Protein AF-A0A522C1L0-F1 (afdb_monomer_lite)

Foldseek 3Di:
DDPVVVVVVVVVVVVLVVLVVVLVVVVVVLVVVLVVLVVCCVVVPVPPSPSVCCNVVCVVVSVVSVCVSPVDPDVVNVVVVVVVVVD

pLDDT: mean 73.33, std 10.99, range [51.56, 93.94]

Structure (mmCIF, N/CA/C/O backbone):
data_AF-A0A522C1L0-F1
#
_entry.id   AF-A0A522C1L0-F1
#
loop_
_atom_site.group_PDB
_atom_site.id
_atom_site.type_symbol
_atom_site.label_atom_id
_atom_site.label_alt_id
_atom_site.label_comp_id
_atom_site.label_asym_id
_atom_site.label_entity_id
_atom_site.label_seq_id
_atom_site.pdbx_PDB_ins_code
_atom_site.Cartn_x
_atom_site.Cartn_y
_atom_site.Cartn_z
_atom_site.occupancy
_atom_site.B_iso_or_equiv
_atom_site.auth_seq_id
_atom_site.auth_comp_id
_atom_site.auth_asym_id
_atom_site.auth_atom_id
_atom_site.pdbx_PDB_model_num
ATOM 1 N N . MET A 1 1 ? 25.059 -8.928 -36.976 1.00 56.84 1 MET A N 1
ATOM 2 C CA . MET A 1 1 ? 24.670 -8.526 -35.610 1.00 56.84 1 MET A CA 1
ATOM 3 C C . MET A 1 1 ? 25.870 -7.807 -35.026 1.00 56.84 1 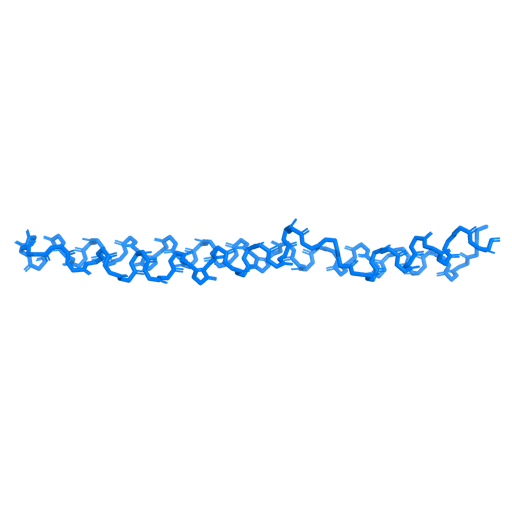MET A C 1
ATOM 5 O O . MET A 1 1 ? 26.898 -8.449 -34.843 1.00 56.84 1 MET A O 1
ATOM 9 N N . ASP A 1 2 ? 25.790 -6.491 -34.897 1.00 76.81 2 ASP A N 1
ATOM 10 C CA . ASP A 1 2 ? 26.870 -5.643 -34.385 1.00 76.81 2 ASP A CA 1
ATOM 11 C C . ASP A 1 2 ? 26.972 -5.731 -32.847 1.00 76.81 2 ASP A C 1
ATOM 13 O O . ASP A 1 2 ? 26.048 -6.177 -32.159 1.00 76.81 2 ASP A O 1
ATOM 17 N N . GLU A 1 3 ? 28.128 -5.353 -32.293 1.00 73.69 3 GLU A N 1
ATOM 18 C CA . GLU A 1 3 ? 28.336 -5.289 -30.835 1.00 73.69 3 GLU A CA 1
ATOM 19 C C . GLU A 1 3 ? 27.372 -4.307 -30.159 1.00 73.69 3 GLU A C 1
ATOM 21 O O . GLU A 1 3 ? 26.936 -4.549 -29.034 1.00 73.69 3 GLU A O 1
ATOM 26 N N . PHE A 1 4 ? 26.978 -3.254 -30.879 1.00 69.88 4 PHE A N 1
ATOM 27 C CA . PHE A 1 4 ? 26.025 -2.249 -30.426 1.00 69.88 4 PHE A CA 1
ATOM 28 C C . PHE A 1 4 ? 24.643 -2.849 -30.122 1.00 69.88 4 PHE A C 1
ATOM 30 O O . PHE A 1 4 ? 24.119 -2.643 -29.027 1.00 69.88 4 PHE A O 1
ATOM 37 N N . SER A 1 5 ? 24.089 -3.681 -31.017 1.00 68.19 5 SER A N 1
ATOM 38 C CA . SER A 1 5 ? 22.818 -4.374 -30.762 1.00 68.19 5 SER A CA 1
ATOM 39 C C . SER A 1 5 ? 22.898 -5.254 -29.517 1.00 68.19 5 SER A C 1
ATOM 41 O O . SER A 1 5 ? 21.969 -5.277 -28.716 1.00 68.19 5 SER A O 1
ATOM 43 N N . ARG A 1 6 ? 24.013 -5.973 -29.321 1.00 71.06 6 ARG A N 1
ATOM 44 C CA . ARG A 1 6 ? 24.188 -6.881 -28.175 1.00 71.06 6 ARG A CA 1
ATOM 45 C C . ARG A 1 6 ? 24.212 -6.141 -26.838 1.00 71.06 6 ARG A C 1
ATOM 47 O O . ARG A 1 6 ? 23.608 -6.622 -25.882 1.00 71.06 6 ARG A O 1
ATOM 54 N N . GLN A 1 7 ? 24.879 -4.990 -26.781 1.00 77.19 7 GLN A N 1
ATOM 55 C CA . GLN A 1 7 ? 24.902 -4.139 -25.588 1.00 77.19 7 GLN A CA 1
ATOM 56 C C . GLN A 1 7 ? 23.517 -3.551 -25.310 1.00 77.19 7 GLN A C 1
ATOM 58 O O . GLN A 1 7 ? 23.020 -3.661 -24.190 1.00 77.19 7 GLN A O 1
ATOM 63 N N . ALA A 1 8 ? 22.848 -3.053 -26.353 1.00 69.00 8 ALA A N 1
ATOM 64 C CA . ALA A 1 8 ? 21.500 -2.518 -26.243 1.00 69.00 8 ALA A CA 1
ATOM 65 C C . ALA A 1 8 ? 20.503 -3.567 -25.723 1.00 69.00 8 ALA A C 1
ATOM 67 O O . ALA A 1 8 ? 19.742 -3.269 -24.812 1.00 69.00 8 ALA A O 1
ATOM 68 N N . PHE A 1 9 ? 20.542 -4.813 -26.215 1.00 68.31 9 PHE A N 1
ATOM 69 C CA . PHE A 1 9 ? 19.687 -5.893 -25.698 1.00 68.31 9 PHE A CA 1
ATOM 70 C C . PHE A 1 9 ? 19.950 -6.207 -24.216 1.00 68.31 9 PHE A C 1
ATOM 72 O O . PHE A 1 9 ? 18.995 -6.371 -23.456 1.00 68.31 9 PHE A O 1
ATOM 79 N N . ALA A 1 10 ? 21.215 -6.246 -23.786 1.00 74.50 10 ALA A N 1
ATOM 80 C CA . ALA A 1 10 ? 21.575 -6.549 -22.399 1.00 74.50 10 ALA A CA 1
ATOM 81 C C . ALA A 1 10 ? 21.118 -5.452 -21.417 1.00 74.50 10 ALA A C 1
ATOM 83 O O . ALA A 1 10 ? 20.570 -5.751 -20.353 1.00 74.50 10 ALA A O 1
ATOM 84 N N . GLU A 1 11 ? 21.288 -4.179 -21.783 1.00 68.62 11 GLU A N 1
ATOM 85 C CA . GLU A 1 11 ? 20.804 -3.039 -20.992 1.00 68.62 11 GLU A CA 1
ATOM 86 C C . GLU A 1 11 ? 19.274 -3.032 -20.892 1.00 68.62 11 GLU A C 1
ATOM 88 O O . GLU A 1 11 ? 18.697 -2.761 -19.832 1.00 68.62 11 GLU A O 1
ATOM 93 N N . TRP A 1 12 ? 18.607 -3.407 -21.981 1.00 64.00 12 TRP A N 1
ATOM 94 C CA . TRP A 1 12 ? 17.155 -3.458 -22.061 1.00 64.00 12 TRP A CA 1
ATOM 95 C C . TRP A 1 12 ? 16.555 -4.570 -21.187 1.00 64.00 12 TRP A C 1
ATOM 97 O O . TRP A 1 12 ? 15.578 -4.358 -20.455 1.00 64.00 12 TRP A O 1
ATOM 107 N N . GLU A 1 13 ? 17.174 -5.752 -21.193 1.00 65.50 13 GLU A N 1
ATOM 108 C CA . GLU A 1 13 ? 16.824 -6.855 -20.295 1.00 65.50 13 GLU A CA 1
ATOM 109 C C . GLU A 1 13 ? 17.045 -6.485 -18.822 1.00 65.50 13 GLU A C 1
ATOM 111 O O . GLU A 1 13 ? 16.171 -6.737 -17.978 1.00 65.50 13 GLU A O 1
ATOM 116 N N . ALA A 1 14 ? 18.162 -5.818 -18.512 1.00 65.62 14 ALA A N 1
ATOM 117 C CA . ALA A 1 14 ? 18.469 -5.353 -17.164 1.00 65.62 14 ALA A CA 1
ATOM 118 C C . ALA A 1 14 ? 17.422 -4.345 -16.661 1.00 65.62 14 ALA A C 1
ATOM 120 O O . ALA A 1 14 ? 16.862 -4.533 -15.575 1.00 65.62 14 ALA A O 1
ATOM 121 N N . ALA A 1 15 ? 17.064 -3.342 -17.467 1.00 65.00 15 ALA A N 1
ATOM 122 C CA . ALA A 1 15 ? 16.049 -2.345 -17.117 1.00 65.00 15 ALA A CA 1
ATOM 123 C C . ALA A 1 15 ? 14.661 -2.975 -16.890 1.00 65.00 15 ALA A C 1
ATOM 125 O O . ALA A 1 15 ? 13.940 -2.616 -15.950 1.00 65.00 15 ALA A O 1
ATOM 126 N N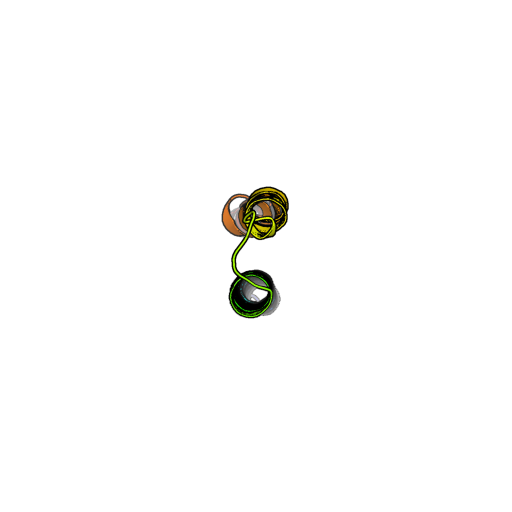 . ARG A 1 16 ? 14.295 -3.982 -17.692 1.00 63.38 16 ARG A N 1
ATOM 127 C CA . ARG A 1 16 ? 13.029 -4.716 -17.537 1.00 63.38 16 ARG A CA 1
ATOM 128 C C . ARG A 1 16 ? 12.981 -5.562 -16.261 1.00 63.38 16 ARG A C 1
ATOM 130 O O . ARG A 1 16 ? 11.898 -5.776 -15.706 1.00 63.38 16 ARG A O 1
ATOM 137 N N . SER A 1 17 ? 14.127 -6.050 -15.790 1.00 58.62 17 SER A N 1
ATOM 138 C CA . SER A 1 17 ? 14.222 -6.829 -14.548 1.00 58.62 17 SER A CA 1
ATOM 139 C C . SER A 1 17 ? 13.993 -5.969 -13.295 1.00 58.62 17 SER A C 1
ATOM 141 O O . SER A 1 17 ? 13.314 -6.402 -12.360 1.00 58.62 17 SER A O 1
ATOM 143 N N . VAL A 1 18 ? 14.473 -4.720 -13.300 1.00 61.56 18 VAL A N 1
ATOM 144 C CA . VAL A 1 18 ? 14.356 -3.784 -12.169 1.00 61.56 18 VAL A CA 1
ATOM 145 C C . VAL A 1 18 ? 12.910 -3.321 -11.978 1.00 61.56 18 VAL A C 1
ATOM 147 O O . VAL A 1 18 ? 12.408 -3.325 -10.852 1.00 61.56 18 VAL A O 1
ATOM 150 N N . ARG A 1 19 ? 12.191 -3.028 -13.071 1.00 61.28 19 ARG A N 1
ATOM 151 C CA . ARG A 1 19 ? 10.779 -2.596 -13.016 1.00 61.28 19 ARG A CA 1
ATOM 152 C C . ARG A 1 19 ? 9.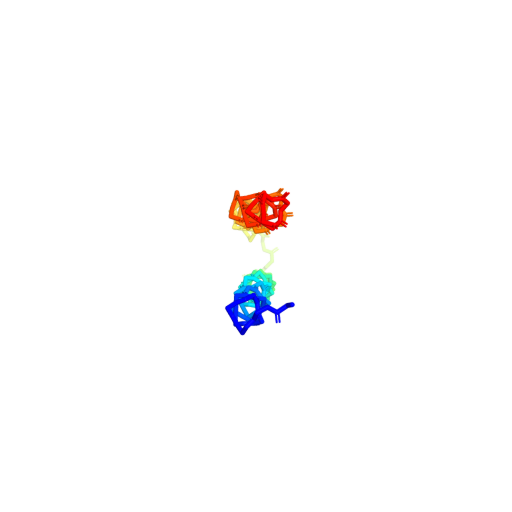861 -3.630 -12.358 1.00 61.28 19 ARG A C 1
ATOM 154 O O . ARG A 1 19 ? 8.977 -3.270 -11.585 1.00 61.28 19 ARG A O 1
ATOM 161 N N . ARG A 1 20 ? 10.103 -4.926 -12.588 1.00 59.78 20 ARG A N 1
ATOM 162 C CA . ARG A 1 20 ? 9.309 -6.005 -11.971 1.00 59.78 20 ARG A CA 1
ATOM 163 C C . ARG A 1 20 ? 9.513 -6.121 -10.461 1.00 59.78 20 ARG A C 1
ATOM 165 O O . ARG A 1 20 ? 8.567 -6.462 -9.756 1.00 59.78 20 ARG A O 1
ATOM 172 N N . ARG A 1 21 ? 10.712 -5.827 -9.946 1.00 62.50 21 ARG A N 1
ATOM 173 C CA . ARG A 1 21 ? 11.009 -5.903 -8.502 1.00 62.50 21 ARG A CA 1
ATOM 174 C C . ARG A 1 21 ? 10.278 -4.838 -7.687 1.00 62.50 21 ARG A C 1
ATOM 176 O O . ARG A 1 21 ? 9.839 -5.136 -6.578 1.00 62.50 21 ARG A O 1
ATOM 183 N N . GLY A 1 22 ? 10.093 -3.641 -8.246 1.00 64.12 22 GLY A N 1
ATOM 184 C CA . GLY A 1 22 ? 9.409 -2.539 -7.561 1.00 64.12 22 GLY A CA 1
ATOM 185 C C . GLY A 1 22 ? 7.969 -2.872 -7.163 1.00 64.12 22 GLY A C 1
ATOM 186 O O . GLY A 1 22 ? 7.534 -2.517 -6.067 1.00 64.12 22 GLY A O 1
ATOM 187 N N . VAL A 1 23 ? 7.247 -3.624 -8.000 1.00 66.19 23 VAL A N 1
ATOM 188 C CA . VAL A 1 23 ? 5.845 -3.970 -7.722 1.00 66.19 23 VAL A CA 1
ATOM 189 C C . VAL A 1 23 ? 5.712 -5.045 -6.647 1.00 66.19 23 VAL A C 1
ATOM 191 O O . VAL A 1 23 ? 4.839 -4.945 -5.788 1.00 66.19 23 VAL A O 1
ATOM 194 N N . TRP A 1 24 ? 6.605 -6.038 -6.636 1.00 68.69 24 TRP A N 1
ATOM 195 C CA . TRP A 1 24 ? 6.611 -7.061 -5.587 1.00 68.69 24 TRP A CA 1
ATOM 196 C C . TRP A 1 24 ? 6.865 -6.461 -4.204 1.00 68.69 24 TRP A C 1
ATOM 198 O O . TRP A 1 24 ? 6.163 -6.810 -3.259 1.00 68.69 24 TRP A O 1
ATOM 208 N N . MET A 1 25 ? 7.803 -5.515 -4.086 1.00 69.62 25 MET A N 1
ATOM 209 C CA . MET A 1 25 ? 8.018 -4.792 -2.827 1.00 69.62 25 MET A CA 1
ATOM 210 C C . MET A 1 25 ? 6.762 -4.044 -2.373 1.00 69.62 25 MET A C 1
ATOM 212 O O . MET A 1 25 ? 6.385 -4.152 -1.210 1.00 69.62 25 MET A O 1
ATOM 216 N N . HIS A 1 26 ? 6.080 -3.341 -3.279 1.00 73.56 26 HIS A N 1
ATOM 217 C CA . HIS A 1 26 ? 4.851 -2.622 -2.936 1.00 73.56 26 HIS A CA 1
ATOM 218 C C . HIS A 1 26 ? 3.724 -3.563 -2.495 1.00 73.56 26 HIS A C 1
ATOM 220 O O . HIS A 1 26 ? 3.044 -3.272 -1.514 1.00 73.56 26 HIS A O 1
ATOM 226 N N . ALA A 1 27 ? 3.558 -4.710 -3.159 1.00 77.81 27 ALA A N 1
ATOM 227 C CA . ALA A 1 27 ? 2.580 -5.721 -2.759 1.00 77.81 27 ALA A CA 1
ATOM 228 C C . ALA A 1 27 ? 2.887 -6.308 -1.368 1.00 77.81 27 ALA A C 1
ATOM 230 O O . ALA A 1 27 ? 1.977 -6.463 -0.554 1.00 77.81 27 ALA A O 1
ATOM 231 N N . ILE A 1 28 ? 4.163 -6.582 -1.068 1.00 80.19 28 ILE A N 1
ATOM 232 C CA . ILE A 1 28 ? 4.599 -7.092 0.243 1.00 80.19 28 ILE A CA 1
ATOM 233 C C . ILE A 1 28 ? 4.349 -6.054 1.340 1.00 80.19 28 ILE A C 1
ATOM 235 O O . ILE A 1 28 ? 3.777 -6.392 2.374 1.00 80.19 28 ILE A O 1
ATOM 239 N N . VAL A 1 29 ? 4.734 -4.793 1.116 1.00 83.06 29 VAL A N 1
ATOM 240 C CA . VAL A 1 29 ? 4.507 -3.705 2.082 1.00 83.06 29 VAL A CA 1
ATOM 241 C C . VAL A 1 29 ? 3.012 -3.494 2.309 1.00 83.06 29 VAL A C 1
ATOM 243 O O . VAL A 1 29 ? 2.580 -3.395 3.455 1.00 83.06 29 VAL A O 1
ATOM 246 N N . PHE A 1 30 ? 2.207 -3.496 1.244 1.00 83.00 30 PHE A N 1
ATOM 247 C CA . PHE A 1 30 ? 0.754 -3.388 1.353 1.00 83.00 30 PHE A CA 1
ATOM 248 C C . PHE A 1 30 ? 0.165 -4.524 2.197 1.00 83.00 30 PHE A C 1
ATOM 250 O O . PHE A 1 30 ? -0.612 -4.260 3.116 1.00 83.00 30 PHE A O 1
ATOM 257 N N . ALA A 1 31 ? 0.552 -5.773 1.931 1.00 84.25 31 ALA A N 1
ATOM 258 C CA . ALA A 1 31 ? 0.086 -6.922 2.701 1.00 84.25 31 ALA A CA 1
ATOM 259 C C . ALA A 1 31 ? 0.515 -6.832 4.175 1.00 84.25 31 ALA A C 1
ATOM 261 O O . ALA A 1 31 ? -0.316 -7.014 5.062 1.00 84.25 31 ALA A O 1
ATOM 262 N N . ALA A 1 32 ? 1.779 -6.490 4.444 1.00 86.31 32 ALA A N 1
ATOM 263 C CA . ALA A 1 32 ? 2.320 -6.381 5.798 1.00 86.31 32 ALA A CA 1
ATOM 264 C C . ALA A 1 32 ? 1.618 -5.293 6.626 1.00 86.31 32 ALA A C 1
ATOM 266 O O . ALA A 1 32 ? 1.228 -5.544 7.767 1.00 86.31 32 ALA A O 1
ATOM 267 N N . VAL A 1 33 ? 1.411 -4.102 6.052 1.00 86.81 33 VAL A N 1
ATOM 268 C CA . VAL A 1 33 ? 0.739 -2.992 6.744 1.00 86.81 33 VAL A CA 1
ATOM 269 C C . VAL A 1 33 ? -0.726 -3.323 7.019 1.00 86.81 33 VAL A C 1
ATOM 271 O O . VAL A 1 33 ? -1.185 -3.141 8.143 1.00 86.81 33 VAL A O 1
ATOM 274 N N . ASN A 1 34 ? -1.465 -3.853 6.040 1.00 86.19 34 ASN A N 1
ATOM 275 C CA . ASN A 1 34 ? -2.871 -4.208 6.253 1.00 86.19 34 ASN A CA 1
ATOM 276 C C . ASN A 1 34 ? -3.032 -5.318 7.297 1.00 86.19 34 ASN A C 1
ATOM 278 O O . ASN A 1 34 ? -3.914 -5.227 8.149 1.00 86.19 34 ASN A O 1
ATOM 282 N N . LEU A 1 35 ? -2.151 -6.325 7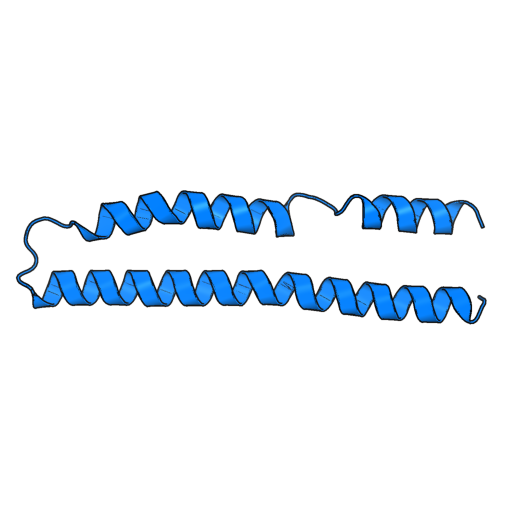.283 1.00 90.00 35 LEU A N 1
ATOM 283 C CA . LEU A 1 35 ? -2.143 -7.375 8.299 1.00 90.00 35 LEU A CA 1
ATOM 284 C C . LEU A 1 35 ? -1.902 -6.785 9.697 1.00 90.00 35 LEU A C 1
ATOM 286 O O . LEU A 1 35 ? -2.629 -7.113 10.632 1.00 90.00 35 LEU A O 1
ATOM 290 N N . LEU A 1 36 ? -0.937 -5.869 9.832 1.00 89.69 36 LEU A N 1
ATOM 291 C CA . LEU A 1 36 ? -0.664 -5.172 11.090 1.00 89.69 36 LEU A CA 1
ATOM 292 C C . LEU A 1 36 ? -1.887 -4.383 11.581 1.00 89.69 36 LEU A C 1
ATOM 294 O O . LEU A 1 36 ? -2.231 -4.469 12.756 1.00 89.69 36 LEU A O 1
ATOM 298 N N . LEU A 1 37 ? -2.571 -3.649 10.700 1.00 89.75 37 LEU A N 1
ATOM 299 C CA . LEU A 1 37 ? -3.764 -2.873 11.061 1.00 89.75 37 LEU A CA 1
ATOM 300 C C . LEU A 1 37 ? -4.923 -3.769 11.523 1.00 89.75 37 LEU A C 1
ATOM 302 O O . LEU A 1 37 ? -5.597 -3.435 12.498 1.00 89.75 37 LEU A O 1
ATOM 306 N N . ILE A 1 38 ? -5.121 -4.920 10.872 1.00 89.75 38 ILE A N 1
ATOM 307 C CA . ILE A 1 38 ? -6.110 -5.926 11.289 1.00 89.75 38 ILE A CA 1
ATOM 308 C C . ILE A 1 38 ? -5.763 -6.471 12.679 1.00 89.75 38 ILE A C 1
ATOM 310 O O . ILE A 1 38 ? -6.644 -6.568 13.533 1.00 89.75 38 ILE A O 1
ATOM 314 N N . VAL A 1 39 ? -4.487 -6.785 12.931 1.00 92.50 39 VAL A N 1
ATOM 315 C CA . VAL A 1 39 ? -4.022 -7.256 14.245 1.00 92.50 39 VAL A CA 1
ATOM 316 C C . VAL A 1 39 ? -4.253 -6.193 15.315 1.00 92.50 39 VAL A C 1
ATOM 318 O O . VAL A 1 39 ? -4.817 -6.513 16.358 1.00 92.50 39 VAL A O 1
ATOM 321 N N . ILE A 1 40 ? -3.888 -4.931 15.055 1.00 90.69 40 ILE A N 1
ATOM 322 C CA . ILE A 1 40 ? -4.125 -3.812 15.981 1.00 90.69 40 ILE A CA 1
ATOM 323 C C . ILE A 1 40 ? -5.615 -3.703 16.297 1.00 90.69 40 ILE A C 1
ATOM 325 O O . ILE A 1 40 ? -5.985 -3.645 17.466 1.00 90.69 40 ILE A O 1
ATOM 329 N N . TRP A 1 41 ? -6.482 -3.710 15.286 1.00 92.69 41 TRP A N 1
ATOM 330 C CA . TRP A 1 41 ? -7.929 -3.670 15.496 1.00 92.69 41 TRP A CA 1
ATOM 331 C C . TRP A 1 41 ? -8.430 -4.846 16.351 1.00 92.69 41 TRP A C 1
ATOM 333 O O . TRP A 1 41 ? -9.211 -4.638 17.280 1.00 92.69 41 TRP A O 1
ATOM 343 N N . ALA A 1 42 ? -7.938 -6.061 16.098 1.00 89.88 42 ALA A N 1
ATOM 344 C CA . ALA A 1 42 ? -8.334 -7.249 16.848 1.00 89.88 42 ALA A CA 1
ATOM 345 C C . ALA A 1 42 ? -7.913 -7.180 18.328 1.00 89.88 42 ALA A C 1
ATOM 347 O O . ALA A 1 42 ? -8.710 -7.511 19.204 1.00 89.88 42 ALA A O 1
ATOM 348 N N . VAL A 1 43 ? -6.695 -6.707 18.628 1.00 93.94 43 VAL A N 1
ATOM 349 C CA . VAL A 1 43 ? -6.188 -6.639 20.016 1.00 93.94 43 VAL A CA 1
ATOM 350 C C . VAL A 1 43 ? -6.682 -5.415 20.790 1.00 93.94 43 VAL A C 1
ATOM 352 O O . VAL A 1 43 ? -6.698 -5.437 22.016 1.00 93.94 43 VAL A O 1
ATOM 355 N N . THR A 1 44 ? -7.109 -4.353 20.102 1.00 88.75 44 THR A N 1
ATOM 356 C CA . THR A 1 44 ? -7.633 -3.116 20.723 1.00 88.75 44 THR A CA 1
ATOM 357 C C . THR A 1 44 ? -9.120 -3.191 21.086 1.00 88.75 44 THR A C 1
ATOM 359 O O . THR A 1 44 ? -9.692 -2.200 21.537 1.00 88.75 44 THR A O 1
ATOM 362 N N . GLY A 1 45 ? -9.748 -4.362 20.936 1.00 83.25 45 GLY A N 1
ATOM 363 C CA . GLY A 1 45 ? -11.125 -4.615 21.368 1.00 83.25 45 GLY A CA 1
ATOM 364 C C . GLY A 1 45 ? -12.122 -4.850 20.236 1.00 83.25 45 GLY A C 1
ATOM 365 O O . GLY A 1 45 ? -13.310 -4.970 20.518 1.00 83.25 45 GLY A O 1
ATOM 366 N N . ALA A 1 46 ? -11.661 -4.932 18.981 1.00 82.06 46 ALA A N 1
ATOM 367 C CA . ALA A 1 46 ? -12.461 -5.346 17.824 1.00 82.06 46 ALA A CA 1
ATOM 368 C C . ALA A 1 46 ? -13.799 -4.590 17.669 1.00 82.06 46 ALA A C 1
ATOM 370 O O . ALA A 1 46 ? -14.809 -5.155 17.251 1.00 82.06 46 ALA A O 1
ATOM 371 N N . GLY A 1 47 ? -13.803 -3.300 18.023 1.00 84.81 47 GLY A N 1
ATOM 372 C CA . GLY A 1 47 ? -14.951 -2.411 17.865 1.00 84.81 47 GLY A CA 1
ATOM 373 C C . GLY A 1 47 ? -15.173 -2.028 16.401 1.00 84.81 47 GLY A C 1
ATOM 374 O O . GLY A 1 47 ? -15.074 -2.845 15.488 1.00 84.81 47 GLY A O 1
ATOM 375 N N . PHE A 1 48 ? -15.433 -0.750 16.138 1.00 86.69 48 PHE A N 1
ATOM 376 C CA . PHE A 1 48 ? -15.624 -0.278 14.767 1.00 86.69 48 PHE A CA 1
ATOM 377 C C . PHE A 1 48 ? -14.392 -0.587 13.876 1.00 86.69 48 PHE A C 1
ATOM 379 O O . PHE A 1 48 ? -13.274 -0.205 14.242 1.00 86.69 48 PHE A O 1
ATOM 386 N N . PRO A 1 49 ? -14.556 -1.279 12.727 1.00 85.75 49 PRO A N 1
ATOM 387 C CA . PRO A 1 49 ? -13.454 -1.739 11.879 1.00 85.75 49 PRO A CA 1
ATOM 388 C C . PRO A 1 49 ? -12.868 -0.596 11.043 1.00 85.75 49 PRO A C 1
ATOM 390 O O . PRO A 1 49 ? -13.059 -0.488 9.836 1.00 85.75 49 PRO A O 1
ATOM 393 N N . TRP A 1 50 ? -12.114 0.280 11.697 1.00 87.44 50 TRP A N 1
ATOM 394 C CA . TRP A 1 50 ? -11.498 1.449 11.072 1.00 87.44 50 TRP A CA 1
ATOM 395 C C . TRP A 1 50 ? -10.388 1.093 10.069 1.00 87.44 50 TRP A C 1
ATOM 397 O O . TRP A 1 50 ? -10.095 1.898 9.190 1.00 87.44 50 TRP A O 1
ATOM 407 N N . PHE A 1 51 ? -9.795 -0.107 10.145 1.00 85.56 51 PHE A N 1
ATOM 408 C CA . PHE A 1 51 ? -8.751 -0.565 9.212 1.00 85.56 51 PHE A CA 1
ATOM 409 C C . PHE A 1 51 ? -9.245 -0.653 7.757 1.00 85.56 51 PHE A C 1
ATOM 411 O O . PHE A 1 51 ? -8.446 -0.683 6.825 1.00 85.56 51 PHE A O 1
ATOM 418 N N . VAL A 1 52 ? -10.562 -0.654 7.549 1.00 85.25 52 VAL A N 1
ATOM 419 C CA . VAL A 1 52 ? -11.201 -0.743 6.235 1.00 85.25 52 VAL A CA 1
ATOM 420 C C . VAL A 1 52 ? -10.932 0.518 5.395 1.00 85.25 52 VAL A C 1
ATOM 422 O O . VAL A 1 52 ? -10.730 0.418 4.187 1.00 85.25 52 VAL A O 1
ATOM 425 N N . PHE A 1 53 ? -10.836 1.701 6.016 1.00 84.38 53 PHE A N 1
ATOM 426 C CA . PHE A 1 53 ? -10.532 2.955 5.308 1.00 84.38 53 PHE A CA 1
ATOM 427 C C . PHE A 1 53 ? -9.126 2.995 4.694 1.00 84.38 53 PHE A C 1
ATOM 429 O O . PHE A 1 53 ? -9.035 3.252 3.493 1.00 84.38 53 PHE A O 1
ATOM 436 N N . PRO A 1 54 ? -8.029 2.736 5.438 1.00 79.50 54 PRO A N 1
ATOM 437 C CA . PRO A 1 54 ? -6.705 2.649 4.833 1.00 79.50 54 PRO A CA 1
ATOM 438 C C . PRO A 1 54 ? -6.614 1.482 3.847 1.00 79.50 54 PRO A C 1
ATOM 440 O O . PRO A 1 54 ? -5.982 1.645 2.809 1.00 79.50 54 PRO A O 1
ATOM 443 N N . LEU A 1 55 ? -7.302 0.360 4.093 1.00 81.56 55 LEU A N 1
ATOM 444 C CA . LEU A 1 55 ? -7.306 -0.782 3.177 1.00 81.56 55 LEU A CA 1
ATOM 445 C C . LEU A 1 55 ? -7.854 -0.398 1.798 1.00 81.56 55 LEU A C 1
ATOM 447 O O . LEU A 1 55 ? -7.160 -0.581 0.804 1.00 81.56 55 LEU A O 1
ATOM 451 N N . PHE A 1 56 ? -9.043 0.207 1.722 1.00 80.19 56 PHE A N 1
ATOM 452 C CA . PHE A 1 56 ? -9.630 0.624 0.442 1.00 80.19 56 PHE A CA 1
ATOM 453 C C . PHE A 1 56 ? -9.017 1.909 -0.128 1.00 80.19 56 PHE A C 1
ATOM 455 O O . PHE A 1 56 ? -8.827 2.006 -1.340 1.00 80.19 56 PHE A O 1
ATOM 462 N N . GLY A 1 57 ? -8.660 2.877 0.718 1.00 80.81 57 GLY A N 1
ATOM 463 C CA . GLY A 1 57 ? -8.041 4.133 0.289 1.00 80.81 57 GLY A CA 1
ATOM 464 C C . GLY A 1 57 ? -6.663 3.924 -0.340 1.00 80.81 57 GLY A C 1
ATOM 465 O O . GLY A 1 57 ? -6.363 4.498 -1.387 1.00 80.81 57 GLY A O 1
ATOM 466 N N . TRP A 1 58 ? -5.835 3.050 0.238 1.00 75.38 58 TRP A N 1
ATOM 467 C CA . TRP A 1 58 ? -4.534 2.709 -0.342 1.00 75.38 58 TRP A CA 1
ATOM 468 C C . TRP A 1 58 ? -4.600 1.663 -1.446 1.00 75.38 58 TRP A C 1
ATOM 470 O O . TRP A 1 58 ? -3.715 1.664 -2.303 1.00 75.38 58 TRP A O 1
ATOM 480 N N . LEU A 1 59 ? -5.636 0.819 -1.499 1.00 73.62 59 LEU A N 1
ATOM 481 C CA . LEU A 1 59 ? -5.812 -0.119 -2.611 1.00 73.62 59 LEU A CA 1
ATOM 482 C C . LEU A 1 59 ? -5.880 0.617 -3.959 1.00 73.62 59 LEU A C 1
ATOM 484 O O . LEU A 1 59 ? -5.315 0.144 -4.941 1.00 73.62 59 LEU A O 1
ATOM 488 N N . ILE A 1 60 ? -6.482 1.810 -3.995 1.00 70.25 60 ILE A N 1
ATOM 489 C CA . ILE A 1 60 ? -6.553 2.659 -5.196 1.00 70.25 60 ILE A CA 1
ATOM 490 C C . ILE A 1 60 ? -5.162 3.177 -5.601 1.00 70.25 60 ILE A C 1
ATOM 492 O O . ILE A 1 60 ? -4.807 3.156 -6.784 1.00 70.25 60 ILE A O 1
ATOM 496 N N . GLY A 1 61 ? -4.342 3.592 -4.629 1.00 68.44 61 GLY A N 1
ATOM 497 C CA . GLY A 1 61 ? -2.959 4.019 -4.870 1.00 68.44 61 GLY A CA 1
ATOM 498 C C . GLY A 1 61 ? -2.079 2.878 -5.387 1.00 68.44 61 GLY A C 1
ATOM 499 O O . GLY A 1 61 ? -1.343 3.049 -6.362 1.00 68.44 61 GLY A O 1
ATOM 500 N N . LEU A 1 62 ? -2.220 1.684 -4.800 1.00 68.38 62 LEU A N 1
ATOM 501 C CA . LEU A 1 62 ? -1.502 0.486 -5.236 1.00 68.38 62 LEU A CA 1
ATOM 502 C C . LEU A 1 62 ? -1.939 0.041 -6.636 1.00 68.38 62 LEU A C 1
ATOM 504 O O . LEU A 1 62 ? -1.087 -0.284 -7.463 1.00 68.38 62 LEU A O 1
ATOM 508 N N . ALA A 1 63 ? -3.244 0.055 -6.921 1.00 68.50 63 ALA A N 1
ATOM 509 C CA . ALA A 1 63 ? -3.781 -0.292 -8.233 1.00 68.50 63 ALA A CA 1
ATOM 510 C C . ALA A 1 63 ? -3.264 0.665 -9.315 1.00 68.50 63 ALA A C 1
ATOM 512 O O . ALA A 1 63 ? -2.847 0.215 -10.379 1.00 68.50 63 ALA A O 1
ATOM 513 N N . SER A 1 64 ? -3.196 1.964 -9.017 1.00 63.84 64 SER A N 1
ATOM 514 C CA . SER A 1 64 ? -2.685 2.983 -9.944 1.00 63.84 64 SER A CA 1
ATOM 515 C C . SER A 1 64 ? -1.196 2.792 -10.260 1.00 63.84 64 SER A C 1
ATOM 517 O O . SER A 1 64 ? -0.790 2.875 -11.418 1.00 63.84 64 SER A O 1
ATOM 519 N N . HIS A 1 65 ? -0.378 2.476 -9.252 1.00 64.19 65 HIS A N 1
ATOM 520 C CA . HIS A 1 65 ? 1.059 2.249 -9.443 1.00 64.19 65 HIS A CA 1
ATOM 521 C C . HIS A 1 65 ? 1.363 0.888 -10.089 1.00 64.19 65 HIS A C 1
ATOM 523 O O . HIS A 1 65 ? 2.268 0.749 -10.904 1.00 64.19 65 HIS A O 1
ATOM 529 N N . THR A 1 66 ? 0.572 -0.134 -9.774 1.00 60.62 66 THR A N 1
ATOM 530 C CA . THR A 1 66 ? 0.683 -1.450 -10.417 1.00 60.62 66 THR A CA 1
ATOM 531 C C . THR A 1 66 ? 0.254 -1.369 -11.883 1.00 60.62 66 THR A C 1
ATOM 533 O O . THR A 1 66 ? 0.913 -1.942 -12.750 1.00 60.62 66 THR A O 1
ATOM 536 N N . ALA A 1 67 ? -0.800 -0.606 -12.188 1.00 59.44 67 ALA A N 1
ATOM 537 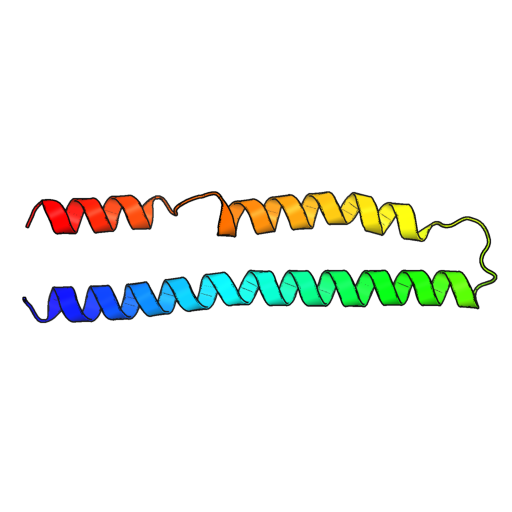C CA . ALA A 1 67 ? -1.253 -0.373 -13.554 1.00 59.44 67 ALA A CA 1
ATOM 538 C C . ALA A 1 67 ? -0.212 0.383 -14.395 1.00 59.44 67 ALA A C 1
ATOM 540 O O . ALA A 1 67 ? -0.009 0.024 -15.552 1.00 59.44 67 ALA A O 1
ATOM 541 N N . SER A 1 68 ? 0.510 1.361 -13.837 1.00 58.91 68 SER A N 1
ATOM 542 C CA . SER A 1 68 ? 1.562 2.056 -14.595 1.00 58.91 68 SER A CA 1
ATOM 543 C C . SER A 1 68 ? 2.725 1.138 -14.987 1.00 58.91 68 SER A C 1
ATOM 545 O O . SER A 1 68 ? 3.299 1.315 -16.057 1.00 58.91 68 SER A O 1
ATOM 547 N N . VAL A 1 69 ? 3.036 0.126 -14.171 1.00 60.53 69 VAL A N 1
ATOM 548 C CA . VAL A 1 69 ? 4.128 -0.823 -14.447 1.00 60.53 69 VAL A CA 1
ATOM 549 C C . VAL A 1 69 ? 3.691 -1.998 -15.333 1.00 60.53 69 VAL A C 1
ATOM 551 O O . VAL A 1 69 ? 4.505 -2.506 -16.105 1.00 60.53 69 VAL A O 1
ATOM 554 N N . TYR A 1 70 ? 2.436 -2.450 -15.235 1.00 56.00 70 TYR A N 1
ATOM 555 C CA . TYR A 1 70 ? 1.950 -3.637 -15.957 1.00 56.00 70 TYR A CA 1
ATOM 556 C C . TYR A 1 70 ? 1.100 -3.342 -17.202 1.00 56.00 70 TYR A C 1
ATOM 558 O O . TYR A 1 70 ? 1.043 -4.196 -18.086 1.00 56.00 70 TYR A O 1
ATOM 566 N N . VAL A 1 71 ? 0.434 -2.185 -17.292 1.00 53.53 71 VAL A N 1
ATOM 567 C CA . VAL A 1 71 ? -0.526 -1.884 -18.376 1.00 53.53 71 VAL A CA 1
ATOM 568 C C . VAL A 1 71 ? 0.086 -1.003 -19.461 1.00 53.53 71 VAL A C 1
ATOM 570 O O . VAL A 1 71 ? -0.192 -1.211 -20.642 1.00 53.53 71 VAL A O 1
ATOM 573 N N . LEU A 1 72 ? 0.964 -0.065 -19.108 1.00 51.56 72 LEU A N 1
ATOM 574 C CA . LEU A 1 72 ? 1.718 0.671 -20.114 1.00 51.56 72 LEU A CA 1
ATOM 575 C C . LEU A 1 72 ? 2.900 -0.190 -20.568 1.00 51.56 72 LEU A C 1
ATOM 577 O O . LEU A 1 72 ? 3.901 -0.310 -19.864 1.00 51.56 72 LEU A O 1
ATOM 581 N N . ARG A 1 73 ? 2.810 -0.759 -21.781 1.00 52.19 73 ARG A N 1
ATOM 582 C CA . ARG A 1 73 ? 4.024 -0.951 -22.590 1.00 52.19 73 ARG A CA 1
ATOM 583 C C . ARG A 1 73 ? 4.755 0.377 -22.532 1.00 52.19 73 ARG A C 1
ATOM 585 O O . ARG A 1 73 ? 4.153 1.396 -22.882 1.00 52.19 73 ARG A O 1
ATOM 592 N N . SER A 1 74 ? 5.977 0.396 -22.009 1.00 57.91 74 SER A N 1
ATOM 593 C CA . SER A 1 74 ? 6.659 1.676 -21.960 1.00 57.91 74 SER A CA 1
ATOM 594 C C . SER A 1 74 ? 6.859 2.114 -23.421 1.00 57.91 74 SER A C 1
ATOM 596 O O . SER A 1 74 ? 7.168 1.273 -24.269 1.00 57.91 74 SER A O 1
ATOM 598 N N . PRO A 1 75 ? 6.594 3.383 -23.776 1.00 60.94 75 PRO A N 1
ATOM 599 C CA . PRO A 1 75 ? 6.753 3.876 -25.151 1.00 60.94 75 PRO A CA 1
ATOM 600 C C . PRO A 1 75 ? 8.146 3.583 -25.730 1.00 60.94 75 PRO A C 1
ATOM 602 O O . PRO A 1 75 ? 8.332 3.483 -26.937 1.00 60.94 75 PRO A O 1
ATOM 605 N N . GLU A 1 76 ? 9.107 3.411 -24.829 1.00 64.88 76 GLU A N 1
ATOM 606 C CA . GLU A 1 76 ? 10.501 3.036 -25.017 1.00 64.88 76 GLU A CA 1
ATOM 607 C C . GLU A 1 76 ? 10.629 1.640 -25.648 1.00 64.88 76 GLU A C 1
ATOM 609 O O . GLU A 1 76 ? 11.458 1.447 -26.534 1.00 64.88 76 GLU A O 1
ATOM 614 N N . ASP A 1 77 ? 9.767 0.691 -25.258 1.00 63.78 77 ASP A N 1
ATOM 615 C CA . ASP A 1 77 ? 9.644 -0.639 -25.865 1.00 63.78 77 ASP A CA 1
ATOM 616 C C . ASP A 1 77 ? 9.237 -0.541 -27.336 1.00 63.78 77 ASP A C 1
ATOM 618 O O . ASP A 1 77 ? 9.797 -1.224 -28.194 1.00 63.78 77 ASP A O 1
ATOM 622 N N . GLU A 1 78 ? 8.278 0.325 -27.655 1.00 68.81 78 GLU A N 1
ATOM 623 C CA . GLU A 1 78 ? 7.818 0.496 -29.033 1.00 68.81 78 GLU A CA 1
ATOM 624 C C . GLU A 1 78 ? 8.815 1.278 -29.884 1.00 68.81 78 GLU A C 1
ATOM 626 O O . GLU A 1 78 ? 8.970 0.968 -31.066 1.00 68.81 78 GLU A O 1
ATOM 631 N N . LEU A 1 79 ? 9.509 2.254 -29.296 1.00 73.44 79 LEU A N 1
ATOM 632 C CA . LEU A 1 79 ? 10.569 3.003 -29.964 1.00 73.44 79 LEU A CA 1
ATOM 633 C C . LEU A 1 79 ? 11.749 2.082 -30.299 1.00 73.44 79 LEU A C 1
ATOM 635 O O . LEU A 1 79 ? 12.143 1.981 -31.454 1.00 73.44 79 LEU A O 1
ATOM 639 N N . PHE A 1 80 ? 12.227 1.305 -29.327 1.00 69.25 80 PHE A N 1
ATOM 640 C CA . PHE A 1 80 ? 13.339 0.376 -29.521 1.00 69.25 80 PHE A CA 1
ATOM 641 C C . PHE A 1 80 ? 13.030 -0.691 -30.586 1.00 69.25 80 PHE A C 1
ATOM 643 O O . PHE A 1 80 ? 13.847 -0.968 -31.464 1.00 69.25 80 PHE A O 1
ATOM 650 N N . LEU A 1 81 ? 11.810 -1.243 -30.581 1.00 72.00 81 LEU A N 1
ATOM 651 C CA . LEU A 1 81 ? 11.357 -2.190 -31.608 1.00 72.00 81 LEU A CA 1
ATOM 652 C C . LEU A 1 81 ? 11.184 -1.548 -32.996 1.00 72.00 81 LEU A C 1
ATOM 654 O O . LEU A 1 81 ? 11.276 -2.252 -34.006 1.00 72.00 81 LEU A O 1
ATOM 658 N N . ARG A 1 82 ? 10.910 -0.238 -33.070 1.00 74.69 82 ARG A N 1
ATOM 659 C CA . ARG A 1 82 ? 10.870 0.514 -34.335 1.00 74.69 82 ARG A CA 1
ATOM 660 C C . ARG A 1 82 ? 12.270 0.742 -34.886 1.00 74.69 82 ARG A C 1
ATOM 662 O O . ARG A 1 82 ? 12.460 0.531 -36.083 1.00 74.69 82 ARG A O 1
ATOM 669 N N . GLU A 1 83 ? 13.222 1.113 -34.037 1.00 76.94 83 GLU A N 1
ATOM 670 C CA . GLU A 1 83 ? 14.634 1.247 -34.403 1.00 76.94 83 GLU A CA 1
ATOM 671 C C . GLU A 1 83 ? 15.192 -0.082 -34.945 1.00 76.94 83 GLU A C 1
ATOM 673 O O . GLU A 1 83 ? 15.764 -0.098 -36.032 1.00 76.94 83 GLU A O 1
ATOM 678 N N . LEU A 1 84 ? 14.905 -1.217 -34.291 1.00 72.81 84 LEU A N 1
ATOM 679 C CA . LEU A 1 84 ? 15.313 -2.554 -34.759 1.00 72.81 84 LEU A CA 1
ATOM 680 C C . LEU A 1 84 ? 14.682 -2.990 -36.092 1.00 72.81 84 LEU A C 1
ATOM 682 O O . LEU A 1 84 ? 15.211 -3.876 -36.752 1.00 72.81 84 LEU A O 1
ATOM 686 N N . ARG A 1 85 ? 13.533 -2.426 -36.482 1.00 75.06 85 ARG A N 1
ATOM 687 C CA . ARG A 1 85 ? 12.873 -2.737 -37.766 1.00 75.06 85 ARG A CA 1
ATOM 688 C C . ARG A 1 85 ? 13.394 -1.868 -38.916 1.00 75.06 85 ARG A C 1
ATOM 690 O O . ARG A 1 85 ? 13.073 -2.139 -40.071 1.00 75.06 85 ARG A O 1
ATOM 697 N N . ARG A 1 86 ? 14.107 -0.782 -38.604 1.00 75.06 86 ARG A N 1
ATOM 698 C CA . ARG A 1 86 ? 14.596 0.205 -39.577 1.00 75.06 86 ARG A CA 1
ATOM 699 C C . ARG A 1 86 ? 16.049 -0.005 -40.007 1.00 75.06 86 ARG A C 1
ATOM 701 O O . ARG A 1 86 ? 16.405 0.537 -41.050 1.00 75.06 86 ARG A O 1
ATOM 708 N N . GLY A 1 87 ? 16.849 -0.732 -39.228 1.00 62.47 87 GLY A N 1
ATOM 709 C CA . GLY A 1 87 ? 18.206 -1.170 -39.591 1.00 62.47 87 GLY A CA 1
ATOM 710 C C . GLY A 1 87 ? 18.213 -2.573 -40.175 1.00 62.47 87 GLY A C 1
ATOM 711 O O . GLY A 1 87 ? 19.090 -2.831 -41.026 1.00 62.47 87 GLY A O 1
#

Radius of gyration: 20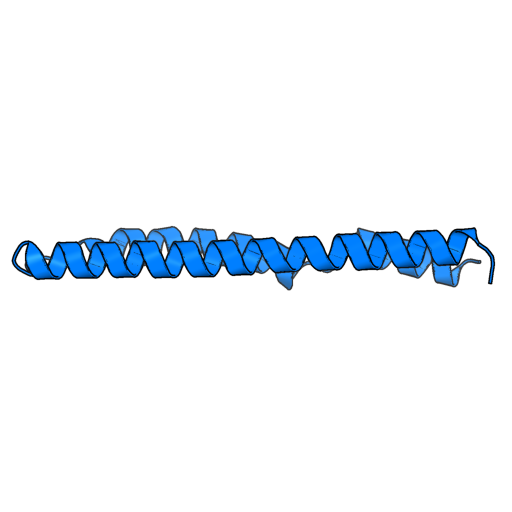.58 Å; chains: 1; bounding box: 44×13×61 Å

Secondary structure (DSSP, 8-state):
--HHHHHHHHHHHHHHHHHHHHHHHHHHHHHHHHHHHHHHHHHTTS-S-TTHHHHHHHHHHHHHHHHHHHTS--HHHHHHHHHHHH-

Sequence (87 aa):
MDEFSRQAFAEWEAARSVRRRGVWMHAIVFAAVNLLLIVIWAVTGAGFPWFVFPLFGWLIGLASHTASVYVLRSPEDELFLRELRRG